Protein AF-A0A284S821-F1 (afdb_monomer_lite)

Radius of gyration: 16.82 Å; chains: 1; bounding box: 39×30×46 Å

Structure (mmCIF, N/CA/C/O backbone):
data_AF-A0A284S821-F1
#
_entry.id   AF-A0A284S821-F1
#
loop_
_atom_site.group_PDB
_atom_site.id
_atom_site.type_symbol
_atom_site.label_atom_id
_atom_site.label_alt_id
_atom_site.label_comp_id
_atom_site.label_asym_id
_atom_site.label_entity_id
_atom_site.label_seq_id
_atom_site.pdbx_PDB_ins_code
_atom_site.Cartn_x
_atom_site.Cartn_y
_atom_site.Cartn_z
_atom_site.occupancy
_atom_site.B_iso_or_equiv
_atom_site.auth_seq_id
_atom_site.auth_comp_id
_atom_site.auth_asym_id
_atom_site.auth_atom_id
_atom_site.pdbx_PDB_model_num
ATOM 1 N N . MET A 1 1 ? 8.168 -12.025 5.154 1.00 77.31 1 MET A N 1
ATOM 2 C CA . MET A 1 1 ? 7.729 -11.940 3.739 1.00 77.31 1 MET A CA 1
ATOM 3 C C . MET A 1 1 ? 8.082 -10.612 3.071 1.00 77.31 1 MET A C 1
ATOM 5 O O . MET A 1 1 ? 8.629 -10.646 1.981 1.00 77.31 1 MET A O 1
ATOM 9 N N . LYS A 1 2 ? 7.874 -9.456 3.718 1.00 86.19 2 LYS A N 1
ATOM 10 C CA . LYS A 1 2 ? 8.134 -8.117 3.143 1.00 86.19 2 LYS A CA 1
ATOM 11 C C . LYS A 1 2 ? 9.523 -7.898 2.517 1.00 86.19 2 LYS A C 1
ATOM 13 O O . LYS A 1 2 ? 9.607 -7.314 1.443 1.00 86.19 2 LYS A O 1
ATOM 18 N N . ASN A 1 3 ? 10.592 -8.435 3.112 1.00 91.81 3 ASN A N 1
ATOM 19 C CA . ASN A 1 3 ? 11.948 -8.340 2.540 1.00 91.81 3 ASN A CA 1
ATOM 20 C C . ASN A 1 3 ? 12.062 -9.010 1.159 1.00 91.81 3 ASN A C 1
ATOM 22 O O . ASN A 1 3 ? 12.811 -8.542 0.307 1.00 91.81 3 ASN A O 1
ATOM 26 N N . ILE A 1 4 ? 11.290 -10.077 0.916 1.00 93.88 4 ILE A N 1
ATOM 27 C CA . ILE A 1 4 ? 11.237 -10.741 -0.391 1.00 93.88 4 ILE A CA 1
ATOM 28 C C . ILE A 1 4 ? 10.569 -9.817 -1.410 1.00 93.88 4 ILE A C 1
ATOM 30 O O . ILE A 1 4 ? 11.046 -9.730 -2.533 1.00 93.88 4 ILE A O 1
ATOM 34 N N . TYR A 1 5 ? 9.518 -9.082 -1.026 1.00 92.69 5 TYR A N 1
ATOM 35 C CA . TYR A 1 5 ? 8.848 -8.144 -1.938 1.00 92.69 5 TYR A CA 1
ATOM 36 C C . TYR A 1 5 ? 9.798 -7.031 -2.360 1.00 92.69 5 TYR A C 1
ATOM 38 O O . TYR A 1 5 ? 9.878 -6.729 -3.544 1.00 92.69 5 TYR A O 1
ATOM 46 N N . SER A 1 6 ? 10.554 -6.483 -1.401 1.00 91.12 6 SER A N 1
ATOM 47 C CA . SER A 1 6 ? 11.593 -5.487 -1.677 1.00 91.12 6 SER A CA 1
ATOM 48 C C . SER A 1 6 ? 12.591 -6.014 -2.711 1.00 91.12 6 SER A C 1
ATOM 50 O O . SER A 1 6 ? 12.748 -5.420 -3.770 1.00 91.12 6 SER A O 1
ATOM 52 N N . LYS A 1 7 ? 13.153 -7.211 -2.486 1.00 93.50 7 LYS A N 1
ATOM 53 C CA . LYS A 1 7 ? 14.101 -7.831 -3.421 1.00 93.50 7 LYS A CA 1
ATOM 54 C C . LYS A 1 7 ? 13.502 -8.096 -4.807 1.00 93.50 7 LYS A C 1
ATOM 56 O O . LYS A 1 7 ? 14.174 -7.883 -5.811 1.00 93.50 7 LYS A O 1
ATOM 61 N N . VAL A 1 8 ? 12.252 -8.556 -4.869 1.00 94.69 8 VAL A N 1
ATOM 62 C CA . VAL A 1 8 ? 11.545 -8.792 -6.136 1.00 94.69 8 VAL A CA 1
ATOM 63 C C . VAL A 1 8 ? 11.357 -7.482 -6.901 1.00 94.69 8 VAL A C 1
ATOM 65 O O . VAL A 1 8 ? 11.640 -7.448 -8.095 1.00 94.69 8 VAL A O 1
ATOM 68 N N . TYR A 1 9 ? 10.925 -6.403 -6.242 1.00 91.88 9 TYR A N 1
ATOM 69 C CA . TYR A 1 9 ? 10.757 -5.109 -6.906 1.00 91.88 9 TYR A CA 1
ATOM 70 C C . TYR A 1 9 ? 12.087 -4.479 -7.316 1.00 91.88 9 TYR A C 1
ATOM 72 O O . TYR A 1 9 ? 12.170 -4.002 -8.442 1.00 91.88 9 TYR A O 1
ATOM 80 N N . SER A 1 10 ? 13.129 -4.534 -6.481 1.00 91.81 10 SER A N 1
ATOM 81 C CA . SER A 1 10 ? 14.470 -4.065 -6.861 1.00 91.81 10 SER A CA 1
ATOM 82 C C . SER A 1 10 ? 14.980 -4.796 -8.102 1.00 91.81 10 SER A C 1
ATOM 84 O O . SER A 1 10 ? 15.340 -4.154 -9.078 1.00 91.81 10 SER A O 1
ATOM 86 N N 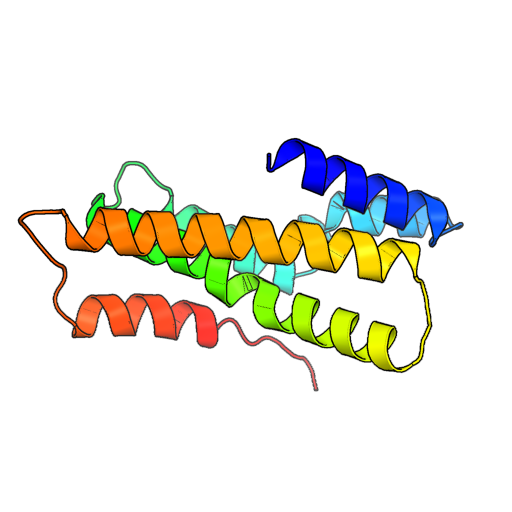. SER A 1 11 ? 14.886 -6.130 -8.128 1.00 92.94 11 SER A N 1
ATOM 87 C CA . SER A 1 11 ? 15.309 -6.923 -9.289 1.00 92.94 11 SER A CA 1
ATOM 88 C C . SER A 1 11 ? 14.487 -6.618 -10.551 1.00 92.94 11 SER A C 1
ATOM 90 O O . SER A 1 11 ? 15.030 -6.595 -11.655 1.00 92.94 11 SER A O 1
ATOM 92 N N . LEU A 1 12 ? 13.183 -6.348 -10.417 1.00 92.88 12 LEU A N 1
ATOM 93 C CA . LEU A 1 12 ? 12.346 -5.921 -11.543 1.00 92.88 12 LEU A CA 1
ATOM 94 C C . LEU A 1 12 ? 12.760 -4.544 -12.075 1.00 92.88 12 LEU A C 1
ATOM 96 O O . LEU A 1 12 ? 12.787 -4.365 -13.289 1.00 92.88 12 LEU A O 1
ATOM 100 N N . ILE A 1 13 ? 13.087 -3.594 -11.193 1.00 92.38 13 ILE A N 1
ATOM 101 C CA . ILE A 1 13 ? 13.576 -2.266 -11.584 1.00 92.38 13 ILE A CA 1
ATOM 102 C C . ILE A 1 13 ? 14.912 -2.406 -12.321 1.00 92.38 13 ILE A C 1
ATOM 104 O O . ILE A 1 13 ? 15.014 -1.914 -13.438 1.00 92.38 13 ILE A O 1
ATOM 108 N N . GLU A 1 14 ? 15.872 -3.153 -11.768 1.00 91.19 14 GLU A N 1
ATOM 109 C CA . GLU A 1 14 ? 17.169 -3.449 -12.405 1.00 91.19 14 GLU A CA 1
ATOM 110 C C . GLU A 1 14 ? 17.016 -4.088 -13.795 1.00 91.19 14 GLU A C 1
ATOM 112 O O . GLU A 1 14 ? 17.797 -3.824 -14.704 1.00 91.19 14 GLU A O 1
ATOM 117 N N . THR A 1 15 ? 16.000 -4.937 -13.977 1.00 91.75 15 THR A N 1
ATOM 118 C CA . THR A 1 15 ? 15.767 -5.636 -15.251 1.00 91.75 15 THR A CA 1
ATOM 119 C C . THR A 1 15 ? 15.116 -4.735 -16.303 1.00 91.75 15 THR A C 1
ATOM 121 O O . THR A 1 15 ? 15.377 -4.887 -17.495 1.00 91.75 15 THR A O 1
ATOM 124 N N . VAL A 1 16 ? 14.215 -3.840 -15.890 1.00 90.44 16 VAL A N 1
ATOM 125 C CA . VAL A 1 16 ? 13.400 -3.025 -16.808 1.00 90.44 16 VAL A CA 1
ATOM 126 C C . VAL A 1 16 ? 14.053 -1.675 -17.113 1.00 90.44 16 VAL A C 1
ATOM 128 O O . VAL A 1 16 ? 13.852 -1.138 -18.201 1.00 90.44 16 VAL A O 1
ATOM 131 N N . ILE A 1 17 ? 14.824 -1.122 -16.176 1.00 92.56 17 ILE A N 1
ATOM 132 C CA . ILE A 1 17 ? 15.442 0.201 -16.281 1.00 92.56 17 ILE A CA 1
ATOM 133 C C . ILE A 1 17 ? 16.945 0.038 -16.490 1.00 92.56 17 ILE A C 1
ATOM 135 O O . ILE A 1 17 ? 17.663 -0.393 -15.596 1.00 92.56 17 ILE A O 1
ATOM 139 N N . SER A 1 18 ? 17.423 0.402 -17.680 1.00 92.25 18 SER A N 1
ATOM 140 C CA . SER A 1 18 ? 18.842 0.270 -18.035 1.00 92.25 18 SER A CA 1
ATOM 141 C C . SER A 1 18 ? 19.702 1.468 -17.626 1.00 92.25 18 SER A C 1
ATOM 143 O O . SER A 1 18 ? 20.917 1.324 -17.545 1.00 92.25 18 SER A O 1
ATOM 145 N N . ASP A 1 19 ? 19.101 2.643 -17.407 1.00 94.75 19 ASP A N 1
ATOM 146 C CA . ASP A 1 19 ? 19.829 3.854 -17.016 1.00 94.75 19 ASP A CA 1
ATOM 147 C C . ASP A 1 19 ? 20.172 3.823 -15.513 1.00 94.75 19 ASP A C 1
ATOM 149 O O . ASP A 1 19 ? 19.254 3.827 -14.684 1.00 94.75 19 ASP A O 1
ATOM 153 N N . PRO A 1 20 ? 21.466 3.824 -15.136 1.00 90.56 20 PRO A N 1
ATOM 154 C CA . PRO A 1 20 ? 21.886 3.815 -13.738 1.00 90.56 20 PRO A CA 1
ATOM 155 C C . PRO A 1 20 ? 21.421 5.039 -12.940 1.00 90.56 20 PRO A C 1
ATOM 157 O O . PRO A 1 20 ? 21.193 4.920 -11.737 1.00 90.56 20 PRO A O 1
ATOM 160 N N . LEU A 1 21 ? 21.273 6.205 -13.584 1.00 92.56 21 LEU A N 1
ATOM 161 C CA . LEU A 1 21 ? 20.815 7.422 -12.906 1.00 92.56 21 LEU A CA 1
ATOM 162 C C . LEU A 1 21 ? 19.327 7.330 -12.569 1.00 92.56 21 LEU A C 1
ATOM 164 O O . LEU A 1 21 ? 18.926 7.600 -11.438 1.00 92.56 21 LEU A O 1
ATOM 168 N N . GLU A 1 22 ? 18.510 6.888 -13.526 1.00 92.56 22 GLU A N 1
ATOM 169 C CA . GLU A 1 22 ? 17.085 6.648 -13.290 1.00 92.56 22 GLU A CA 1
ATOM 170 C C . GLU A 1 22 ? 16.862 5.537 -12.258 1.00 92.56 22 GLU A C 1
ATOM 172 O O . GLU A 1 22 ? 15.971 5.633 -11.414 1.00 92.56 22 GLU A O 1
ATOM 177 N N . HIS A 1 23 ? 17.699 4.501 -12.280 1.00 89.94 23 HIS A N 1
ATOM 178 C CA . HIS A 1 23 ? 17.674 3.437 -11.287 1.00 89.94 23 HIS A CA 1
ATOM 179 C C . HIS A 1 23 ? 17.899 3.971 -9.863 1.00 89.94 23 HIS A C 1
ATOM 181 O O . HIS A 1 23 ? 17.101 3.689 -8.965 1.00 89.94 23 HIS A O 1
ATOM 187 N N . ASP A 1 24 ? 18.949 4.772 -9.657 1.00 89.75 24 ASP A N 1
ATOM 188 C CA . ASP A 1 24 ? 19.243 5.375 -8.354 1.00 89.75 24 ASP A CA 1
ATOM 189 C C . ASP A 1 24 ? 18.103 6.290 -7.884 1.00 89.75 24 ASP A C 1
ATOM 191 O O . ASP A 1 24 ? 17.654 6.200 -6.738 1.00 89.75 24 ASP A O 1
ATOM 195 N N . ARG A 1 25 ? 17.540 7.081 -8.806 1.00 92.19 25 ARG A N 1
ATOM 196 C CA . ARG A 1 25 ? 16.380 7.940 -8.548 1.00 92.19 25 ARG A CA 1
ATOM 197 C C . ARG A 1 25 ? 15.159 7.147 -8.066 1.00 92.19 25 ARG A C 1
ATOM 199 O O . ARG A 1 25 ? 14.494 7.527 -7.102 1.00 92.19 25 ARG A O 1
ATOM 206 N N . LEU A 1 26 ? 14.862 6.014 -8.706 1.00 90.69 26 LEU A N 1
ATOM 207 C CA . LEU A 1 26 ? 13.740 5.146 -8.330 1.00 90.69 26 LEU A CA 1
ATOM 208 C C . LEU A 1 26 ? 13.957 4.457 -6.974 1.00 90.69 26 LEU A C 1
ATOM 210 O O . LEU A 1 26 ? 12.994 4.271 -6.224 1.00 90.69 26 LEU A O 1
ATOM 214 N N . LEU A 1 27 ? 15.198 4.112 -6.617 1.00 86.50 27 LEU A N 1
ATOM 215 C CA . LEU A 1 27 ? 15.518 3.552 -5.300 1.00 86.50 27 LEU A CA 1
ATOM 216 C C . LEU A 1 27 ? 15.460 4.608 -4.185 1.00 86.50 27 LEU A C 1
ATOM 218 O O . LEU A 1 27 ? 14.961 4.314 -3.097 1.00 86.50 27 LEU A O 1
ATOM 222 N N . HIS A 1 28 ? 15.831 5.857 -4.473 1.00 89.75 28 HIS A N 1
ATOM 223 C CA . HIS A 1 28 ? 15.689 7.005 -3.568 1.00 89.75 28 HIS A CA 1
ATOM 224 C C . HIS A 1 28 ? 14.288 7.647 -3.602 1.00 89.75 28 HIS A C 1
ATOM 226 O O . HIS A 1 28 ? 14.102 8.824 -3.288 1.00 89.75 28 HIS A O 1
ATOM 232 N N . SER A 1 29 ? 13.260 6.849 -3.906 1.00 88.06 29 SER A N 1
ATOM 233 C CA . SER A 1 29 ? 11.898 7.322 -4.185 1.00 88.06 29 SER A CA 1
ATOM 234 C C . SER A 1 29 ? 11.248 8.211 -3.118 1.00 88.06 29 SER A C 1
ATOM 236 O O . SER A 1 29 ? 10.418 9.050 -3.459 1.00 88.06 29 SER A O 1
ATOM 238 N N . ILE A 1 30 ? 11.590 8.059 -1.833 1.00 89.38 30 ILE A N 1
ATOM 239 C CA . ILE A 1 30 ? 11.053 8.919 -0.762 1.00 89.38 30 ILE A CA 1
ATOM 240 C C . ILE A 1 30 ? 11.540 10.367 -0.915 1.00 89.38 30 ILE A C 1
ATOM 242 O O . ILE A 1 30 ? 10.774 11.283 -0.630 1.00 89.38 30 ILE A O 1
ATOM 246 N N . ALA A 1 31 ? 12.788 10.579 -1.339 1.00 91.56 31 ALA A N 1
ATOM 247 C CA . ALA A 1 31 ? 13.339 11.915 -1.563 1.00 91.56 31 ALA A CA 1
ATOM 248 C C . ALA A 1 31 ? 12.881 12.494 -2.912 1.00 91.56 31 ALA A C 1
ATOM 250 O O . ALA A 1 31 ? 12.594 13.684 -3.006 1.00 91.56 31 ALA A O 1
ATOM 251 N N . GLU A 1 32 ? 12.752 11.633 -3.921 1.00 92.25 32 GLU A N 1
ATOM 252 C CA . GLU A 1 32 ? 12.491 12.025 -5.310 1.00 92.25 32 GLU A CA 1
ATOM 253 C C . GLU A 1 32 ? 11.004 12.249 -5.624 1.00 92.25 32 GLU A C 1
ATOM 255 O O . GLU A 1 32 ? 10.653 13.112 -6.429 1.00 92.25 32 GLU A O 1
ATOM 260 N N . PHE A 1 33 ? 10.097 11.501 -4.983 1.00 90.00 33 PHE A N 1
ATOM 261 C CA . PHE A 1 33 ? 8.665 11.552 -5.286 1.00 90.00 33 PHE A CA 1
ATOM 262 C C . PHE A 1 33 ? 7.847 12.038 -4.077 1.00 90.00 33 PHE A C 1
ATOM 264 O O . PHE A 1 33 ? 7.630 11.281 -3.121 1.00 90.00 33 PHE A O 1
ATOM 271 N N . PRO A 1 34 ? 7.272 13.259 -4.126 1.00 91.31 34 PRO A N 1
ATOM 272 C CA . PRO A 1 34 ? 6.482 13.824 -3.025 1.00 91.31 34 PRO A CA 1
ATOM 273 C C . PRO A 1 34 ? 5.298 12.951 -2.586 1.00 91.31 34 PRO A C 1
ATOM 275 O O . PRO A 1 34 ? 4.928 12.925 -1.409 1.00 91.31 34 PRO A O 1
ATOM 278 N N . SER A 1 35 ? 4.711 12.192 -3.515 1.00 88.19 35 SER A N 1
ATOM 279 C CA . SER A 1 35 ? 3.620 11.260 -3.222 1.00 88.19 35 SER A CA 1
ATOM 280 C C . SER A 1 35 ? 4.077 10.090 -2.341 1.00 88.19 35 SER A C 1
ATOM 282 O O . SER A 1 35 ? 3.333 9.657 -1.458 1.00 88.19 35 SER A O 1
ATOM 284 N N . VAL A 1 36 ? 5.313 9.612 -2.522 1.00 89.62 36 VAL A N 1
ATOM 285 C CA . VAL A 1 36 ? 5.932 8.571 -1.690 1.00 89.62 36 VAL A CA 1
ATOM 286 C C . VAL A 1 36 ? 6.293 9.144 -0.321 1.00 89.62 36 VAL A C 1
ATOM 288 O O . VAL A 1 36 ? 5.954 8.535 0.695 1.00 89.62 36 VAL A O 1
ATOM 291 N N . ALA A 1 37 ? 6.869 10.350 -0.272 1.00 91.25 37 ALA A N 1
ATOM 292 C CA . ALA A 1 37 ? 7.159 11.054 0.979 1.00 91.25 37 ALA A CA 1
ATOM 293 C C . ALA A 1 37 ? 5.897 11.268 1.833 1.00 91.25 37 ALA A C 1
ATOM 295 O O . ALA A 1 37 ? 5.890 11.010 3.039 1.00 91.25 37 ALA A O 1
ATOM 296 N N . THR A 1 38 ? 4.800 11.692 1.202 1.00 91.00 38 THR A N 1
ATOM 297 C CA . THR A 1 38 ? 3.508 11.941 1.861 1.00 91.00 38 THR A CA 1
ATOM 298 C C . THR A 1 38 ? 2.928 10.660 2.462 1.00 91.00 38 THR A C 1
ATOM 300 O O . THR A 1 38 ? 2.521 10.654 3.630 1.00 91.00 38 THR A O 1
ATOM 303 N N . LYS A 1 39 ? 2.982 9.554 1.709 1.00 90.44 39 LYS A N 1
ATOM 304 C CA . LYS A 1 39 ? 2.589 8.222 2.188 1.00 90.44 39 LYS A CA 1
ATOM 305 C C . LYS A 1 39 ? 3.455 7.746 3.351 1.00 90.44 39 LYS A C 1
ATOM 307 O O . LYS A 1 39 ? 2.919 7.266 4.349 1.00 90.44 39 LYS A O 1
ATOM 312 N N . ALA A 1 40 ? 4.774 7.912 3.255 1.00 91.06 40 ALA A N 1
ATOM 313 C CA . ALA A 1 40 ? 5.704 7.539 4.317 1.00 91.06 40 ALA A CA 1
ATOM 314 C C . ALA A 1 40 ? 5.439 8.342 5.599 1.00 91.06 40 ALA A C 1
ATOM 316 O O . ALA A 1 40 ? 5.337 7.770 6.684 1.00 91.06 40 ALA A O 1
ATOM 317 N N . LYS A 1 41 ? 5.231 9.659 5.478 1.00 92.25 41 LYS A N 1
ATOM 318 C CA . LYS A 1 41 ? 4.884 10.538 6.603 1.00 92.25 41 LYS A CA 1
ATOM 319 C C . LYS A 1 41 ? 3.583 10.110 7.281 1.00 92.25 41 LYS A C 1
ATOM 321 O O . LYS A 1 41 ? 3.509 10.116 8.509 1.00 92.25 41 LYS A O 1
ATOM 326 N N . TRP A 1 42 ? 2.572 9.724 6.502 1.00 92.88 42 TRP A N 1
ATOM 327 C CA . TRP A 1 42 ? 1.318 9.212 7.050 1.00 92.88 42 TRP A CA 1
ATOM 328 C C . TRP A 1 42 ? 1.517 7.881 7.771 1.00 92.88 42 TRP A C 1
ATOM 330 O O . TRP A 1 42 ? 1.085 7.748 8.910 1.00 92.88 42 TRP A O 1
ATOM 340 N N . ALA A 1 43 ? 2.238 6.926 7.182 1.00 92.69 43 ALA A N 1
ATOM 341 C CA . ALA A 1 43 ? 2.510 5.647 7.839 1.00 92.69 43 ALA A CA 1
ATOM 342 C C . ALA A 1 43 ? 3.258 5.849 9.172 1.00 92.69 43 ALA A C 1
ATOM 344 O O . ALA A 1 43 ? 2.866 5.307 10.205 1.00 92.69 43 ALA A O 1
ATOM 345 N N . LEU A 1 44 ? 4.270 6.721 9.184 1.00 92.50 44 LEU A N 1
ATOM 346 C CA . LEU A 1 44 ? 5.023 7.075 10.389 1.00 92.50 44 LEU A CA 1
ATOM 347 C C . LEU A 1 44 ? 4.177 7.782 11.455 1.00 92.50 44 LEU A C 1
ATOM 349 O O . LEU A 1 44 ? 4.522 7.706 12.630 1.00 92.50 44 LEU A O 1
ATOM 353 N N . LYS A 1 45 ? 3.086 8.473 11.099 1.00 93.12 45 LYS A N 1
ATOM 354 C CA . LYS A 1 45 ? 2.148 9.040 12.086 1.00 93.12 45 LYS A CA 1
ATOM 355 C C . LYS A 1 45 ? 1.494 7.928 12.910 1.00 93.12 45 LYS A C 1
ATOM 357 O O . LYS A 1 45 ? 1.387 8.084 14.121 1.00 93.12 45 LYS A O 1
ATOM 362 N N . TRP A 1 46 ? 1.101 6.826 12.271 1.00 93.38 46 TRP A N 1
ATOM 363 C CA . TRP A 1 46 ? 0.282 5.775 12.886 1.00 93.38 46 TRP A CA 1
ATOM 364 C C . TRP A 1 46 ? 1.071 4.622 13.514 1.00 93.38 46 TRP A C 1
ATOM 366 O O . TRP A 1 46 ? 0.549 3.953 14.399 1.00 93.38 46 TRP A O 1
ATOM 376 N N . ILE A 1 47 ? 2.325 4.408 13.104 1.00 89.00 47 ILE A N 1
ATOM 377 C CA . ILE A 1 47 ? 3.174 3.300 13.594 1.00 89.00 47 ILE A CA 1
ATOM 378 C C . ILE A 1 47 ? 3.961 3.683 14.873 1.00 89.00 47 ILE A C 1
ATOM 380 O O . ILE A 1 47 ? 4.670 2.868 15.460 1.00 89.00 47 ILE A O 1
ATOM 384 N N . LYS A 1 48 ? 3.840 4.925 15.354 1.00 90.00 48 LYS A N 1
ATOM 385 C CA . LYS A 1 48 ? 4.526 5.389 16.574 1.00 90.00 48 LYS A CA 1
ATOM 386 C C . LYS A 1 48 ? 3.988 4.714 17.837 1.00 90.00 48 LYS A C 1
ATOM 388 O O . LYS A 1 48 ? 2.790 4.492 17.967 1.00 90.00 48 LYS A O 1
ATOM 393 N N . SER A 1 49 ? 4.868 4.512 18.820 1.00 79.06 49 SER A N 1
ATOM 394 C CA . SER A 1 49 ? 4.533 3.919 20.128 1.00 79.06 49 SER A CA 1
ATOM 395 C C . SER A 1 49 ? 3.487 4.703 20.927 1.00 79.06 49 SER A C 1
ATOM 397 O O . SER A 1 49 ? 2.828 4.137 21.791 1.00 79.06 49 SER A O 1
ATOM 399 N N . SER A 1 50 ? 3.318 5.996 20.640 1.00 91.75 50 SER A N 1
ATOM 400 C CA . SER A 1 50 ? 2.306 6.850 21.266 1.00 91.75 50 SER A CA 1
ATOM 401 C C . SER A 1 50 ? 0.881 6.596 20.759 1.00 91.75 50 SER A C 1
ATOM 403 O O . SER A 1 50 ? -0.068 7.100 21.353 1.00 91.75 50 SER A O 1
ATOM 405 N N . VAL A 1 51 ? 0.712 5.881 19.641 1.00 93.88 51 VAL A N 1
ATOM 406 C CA . VAL A 1 51 ? -0.599 5.619 19.036 1.00 93.88 51 VAL A CA 1
ATOM 407 C C . VAL A 1 51 ? -1.237 4.397 19.703 1.00 93.88 51 VAL A C 1
ATOM 409 O O . VAL A 1 51 ? -0.589 3.352 19.800 1.00 93.88 51 VAL A O 1
ATOM 412 N N . PRO A 1 52 ? -2.511 4.472 20.132 1.00 95.12 52 PRO A N 1
ATOM 413 C CA . PRO A 1 52 ? -3.219 3.324 20.684 1.00 95.12 52 PRO A CA 1
ATOM 414 C C . PRO A 1 52 ? -3.211 2.127 19.730 1.00 95.12 52 PRO A C 1
ATOM 416 O O . PRO A 1 52 ? -3.441 2.273 18.529 1.00 95.12 52 PRO A O 1
ATOM 419 N N . PHE A 1 53 ? -3.031 0.924 20.280 1.00 94.81 53 PHE A N 1
ATOM 420 C CA . PHE A 1 53 ? -2.909 -0.308 19.495 1.00 94.81 53 PHE A CA 1
ATOM 421 C C . PHE A 1 53 ? -4.053 -0.508 18.490 1.00 94.81 53 PHE A C 1
ATOM 423 O O . PHE A 1 53 ? -3.793 -0.850 17.344 1.00 94.81 53 PHE A O 1
ATOM 430 N N . LEU A 1 54 ? -5.305 -0.242 18.883 1.00 95.75 54 LEU A N 1
ATOM 431 C CA . LEU A 1 54 ? -6.460 -0.378 17.989 1.00 95.75 54 LEU A CA 1
ATOM 432 C C . LEU A 1 54 ? -6.380 0.556 16.772 1.00 95.75 54 LEU A C 1
ATOM 434 O O . LEU A 1 54 ? -6.679 0.133 15.658 1.00 95.75 54 LEU A O 1
ATOM 438 N N . GLN A 1 55 ? -5.958 1.808 16.971 1.00 96.00 55 GLN A N 1
ATOM 439 C CA . GLN A 1 55 ? -5.796 2.776 15.881 1.00 96.00 55 GLN A CA 1
ATOM 440 C C . GLN A 1 55 ? -4.633 2.380 14.973 1.00 96.00 55 GLN A C 1
ATOM 442 O O . GLN A 1 55 ? -4.775 2.394 13.752 1.00 96.00 55 GLN A O 1
ATOM 447 N N . CYS A 1 56 ? -3.514 1.959 15.568 1.00 96.00 56 CYS A N 1
ATOM 448 C CA . CYS A 1 56 ? -2.369 1.432 14.833 1.00 96.00 56 CYS A CA 1
ATOM 449 C C . CYS A 1 56 ? -2.763 0.204 13.996 1.00 96.00 56 CYS A C 1
ATOM 451 O O . CYS A 1 56 ? -2.438 0.140 12.815 1.00 96.00 56 CYS A O 1
ATOM 453 N N . LEU A 1 57 ? -3.541 -0.727 14.554 1.00 96.25 57 LEU A N 1
ATOM 454 C CA . LEU A 1 57 ? -3.992 -1.934 13.861 1.00 96.25 57 LEU A CA 1
ATOM 455 C C . LEU A 1 57 ? -4.888 -1.614 12.655 1.00 96.25 57 LEU A C 1
ATOM 457 O O . LEU A 1 57 ? -4.683 -2.173 11.579 1.00 96.25 57 LEU A O 1
ATOM 461 N N . VAL A 1 58 ? -5.840 -0.685 12.802 1.00 96.19 58 VAL A N 1
ATOM 462 C CA . VAL A 1 58 ? -6.685 -0.221 11.686 1.00 96.19 58 VAL A CA 1
ATOM 463 C C . VAL A 1 58 ? -5.850 0.493 10.620 1.00 96.19 58 VAL A C 1
ATOM 465 O O . VAL A 1 58 ? -6.023 0.240 9.427 1.00 96.19 58 VAL A O 1
ATOM 468 N N . ALA A 1 59 ? -4.907 1.345 11.028 1.00 95.75 59 ALA A N 1
ATOM 469 C CA . ALA A 1 59 ? -4.015 2.031 10.101 1.00 95.75 59 ALA A CA 1
ATOM 470 C C . ALA A 1 59 ? -3.112 1.050 9.333 1.00 95.75 59 ALA A C 1
ATOM 472 O O . ALA A 1 59 ? -2.973 1.175 8.117 1.00 95.75 59 ALA A O 1
ATOM 473 N N . LEU A 1 60 ? -2.552 0.040 10.004 1.00 95.00 60 LEU A N 1
ATOM 474 C CA . LEU A 1 60 ? -1.760 -1.020 9.376 1.00 95.00 60 LEU A CA 1
ATOM 475 C C . LEU A 1 60 ? -2.602 -1.844 8.393 1.00 95.00 60 LEU A C 1
ATOM 477 O O . LEU A 1 60 ? -2.156 -2.086 7.272 1.00 95.00 60 LEU A O 1
ATOM 481 N N . ALA A 1 61 ? -3.840 -2.201 8.754 1.00 96.00 61 ALA A N 1
ATOM 482 C CA . ALA A 1 61 ? -4.762 -2.890 7.849 1.00 96.00 61 ALA A CA 1
ATOM 483 C C . ALA A 1 61 ? -4.995 -2.091 6.562 1.00 96.00 61 ALA A C 1
ATOM 485 O O . ALA A 1 61 ? -5.011 -2.652 5.464 1.00 96.00 61 ALA A O 1
ATOM 486 N N . ALA A 1 62 ? -5.106 -0.772 6.685 1.00 94.69 62 ALA A N 1
ATOM 487 C CA . ALA A 1 62 ? -5.281 0.110 5.549 1.00 94.69 62 ALA A CA 1
ATOM 488 C C . ALA A 1 62 ? -3.989 0.335 4.731 1.00 94.69 62 ALA A C 1
ATOM 490 O O . ALA A 1 62 ? -4.068 0.512 3.512 1.00 94.69 62 ALA A O 1
ATOM 491 N N . ILE A 1 63 ? -2.802 0.260 5.342 1.00 93.12 63 ILE A N 1
ATOM 492 C CA . ILE A 1 63 ? -1.523 0.225 4.608 1.00 93.12 63 ILE A CA 1
ATOM 493 C C . ILE A 1 63 ? -1.445 -1.036 3.740 1.00 93.12 63 ILE A C 1
ATOM 495 O O . ILE A 1 63 ? -1.139 -0.942 2.555 1.00 93.12 63 ILE A O 1
ATOM 499 N N . GLU A 1 64 ? -1.784 -2.204 4.280 1.00 93.44 64 GLU A N 1
ATOM 500 C CA . GLU A 1 64 ? -1.710 -3.447 3.499 1.00 93.44 64 GLU A CA 1
ATOM 501 C C . GLU A 1 64 ? -2.825 -3.544 2.447 1.00 93.44 64 GLU A C 1
ATOM 503 O O . GLU A 1 64 ? -2.598 -4.008 1.330 1.00 93.44 64 GLU A O 1
ATOM 508 N N . GLY A 1 65 ? -4.029 -3.061 2.773 1.00 91.62 65 GLY A N 1
ATOM 509 C CA . GLY A 1 65 ? -5.211 -3.246 1.929 1.00 91.62 65 GLY A CA 1
ATOM 510 C C . GLY A 1 65 ? -5.494 -2.119 0.931 1.00 91.62 65 GLY A C 1
ATOM 511 O O . GLY A 1 65 ? -6.060 -2.371 -0.132 1.00 91.62 65 GLY A O 1
ATOM 512 N N . ILE A 1 66 ? -5.132 -0.869 1.247 1.00 92.38 66 ILE A N 1
ATOM 513 C CA . ILE A 1 66 ? -5.599 0.316 0.501 1.00 92.38 66 ILE A CA 1
ATOM 514 C C . ILE A 1 66 ? -4.446 1.063 -0.176 1.00 92.38 66 ILE A C 1
ATOM 516 O O . ILE A 1 66 ? -4.574 1.405 -1.356 1.00 92.38 66 ILE A O 1
ATOM 520 N N . PHE A 1 67 ? -3.316 1.290 0.507 1.00 89.06 67 PHE A N 1
ATOM 521 C CA . PHE A 1 67 ? -2.223 2.171 0.041 1.00 89.06 67 PHE A CA 1
ATOM 522 C C . PHE A 1 67 ? -1.720 1.884 -1.381 1.00 89.06 67 PHE A C 1
ATOM 524 O O . PHE A 1 67 ? -1.407 2.821 -2.131 1.00 89.06 67 PHE A O 1
ATOM 531 N N . PHE A 1 68 ? -1.626 0.602 -1.739 1.00 87.56 68 PHE A N 1
ATOM 532 C CA . PHE A 1 68 ? -1.075 0.132 -3.014 1.00 87.56 68 PHE A CA 1
ATOM 533 C C . PHE A 1 68 ? -2.120 -0.480 -3.957 1.00 87.56 68 PHE A C 1
ATOM 535 O O . PHE A 1 68 ? -1.782 -0.894 -5.064 1.00 87.56 68 PHE A O 1
ATOM 542 N N . SER A 1 69 ? -3.404 -0.454 -3.584 1.00 90.94 69 SER A N 1
ATOM 543 C CA . SER A 1 69 ? -4.509 -1.019 -4.381 1.00 90.94 69 SER A CA 1
ATOM 544 C C . SER A 1 69 ? -4.570 -0.472 -5.818 1.00 90.94 69 SER A C 1
ATOM 546 O O . SER A 1 69 ? -4.821 -1.217 -6.770 1.00 90.94 69 SER A O 1
ATOM 548 N N . ARG A 1 70 ? -4.263 0.819 -6.007 1.00 90.25 70 ARG A N 1
ATOM 549 C CA . ARG A 1 70 ? -4.202 1.460 -7.334 1.00 90.25 70 ARG A CA 1
ATOM 550 C C . ARG A 1 70 ? -3.036 0.942 -8.173 1.00 90.25 70 ARG A C 1
ATOM 552 O O . ARG A 1 70 ? -3.232 0.664 -9.351 1.00 90.25 70 ARG A O 1
ATOM 559 N N . SER A 1 71 ? -1.858 0.770 -7.574 1.00 91.75 71 SER A N 1
ATOM 560 C CA . SER A 1 71 ? -0.690 0.204 -8.259 1.00 91.75 71 SER A CA 1
ATOM 561 C C . SER A 1 71 ? -0.950 -1.245 -8.669 1.00 91.75 71 SER A C 1
ATOM 563 O O . SER A 1 71 ? -0.691 -1.617 -9.811 1.00 91.75 71 SER A O 1
ATOM 565 N N . PHE A 1 72 ? -1.566 -2.042 -7.789 1.00 92.75 72 PHE A N 1
ATOM 566 C CA . PHE A 1 72 ? -1.974 -3.410 -8.116 1.00 92.75 72 PHE A CA 1
ATOM 567 C C . PHE A 1 72 ? -2.989 -3.457 -9.259 1.00 92.75 72 PHE A C 1
ATOM 569 O O . PHE A 1 72 ? -2.858 -4.289 -10.157 1.00 92.75 72 PHE A O 1
ATOM 576 N N . THR A 1 73 ? -3.954 -2.534 -9.272 1.00 93.19 73 THR A N 1
ATOM 577 C CA . THR A 1 73 ? -4.922 -2.399 -10.370 1.00 93.19 73 THR A CA 1
ATOM 578 C C . THR A 1 73 ? -4.239 -2.020 -11.687 1.00 93.19 73 THR A C 1
ATOM 580 O O . THR A 1 73 ? -4.526 -2.625 -12.718 1.00 93.19 73 THR A O 1
ATOM 583 N N . ALA A 1 74 ? -3.298 -1.072 -11.665 1.00 94.94 74 ALA A N 1
ATOM 584 C CA . ALA A 1 74 ? -2.552 -0.660 -12.853 1.00 94.94 74 ALA A CA 1
ATOM 585 C C . ALA A 1 74 ? -1.710 -1.810 -13.437 1.00 94.94 74 ALA A C 1
ATOM 587 O O . ALA A 1 74 ? -1.735 -2.050 -14.641 1.00 94.94 74 ALA A O 1
ATOM 588 N N . ILE A 1 75 ? -1.032 -2.597 -12.596 1.00 94.62 75 ILE A N 1
ATOM 589 C CA . ILE A 1 75 ? -0.277 -3.775 -13.058 1.00 94.62 75 ILE A CA 1
ATOM 590 C C . ILE A 1 75 ? -1.222 -4.867 -13.579 1.00 94.62 75 ILE A C 1
ATOM 592 O O . ILE A 1 75 ? -0.918 -5.552 -14.554 1.00 94.62 75 ILE A O 1
ATOM 596 N N . TYR A 1 76 ? -2.405 -5.024 -12.982 1.00 93.06 76 TYR A N 1
ATOM 597 C CA . TYR A 1 76 ? -3.413 -5.947 -13.504 1.00 93.06 76 TYR A CA 1
ATOM 598 C C . TYR A 1 76 ? -3.935 -5.526 -14.887 1.00 93.06 76 TYR A C 1
ATOM 600 O O . TYR A 1 76 ? -4.224 -6.388 -15.718 1.00 93.06 76 TYR A O 1
ATOM 608 N N . TRP A 1 77 ? -4.017 -4.224 -15.170 1.00 95.56 77 TRP A N 1
ATOM 609 C CA . TRP A 1 77 ? -4.296 -3.733 -16.520 1.00 95.56 77 TRP A CA 1
ATOM 610 C C . TRP A 1 77 ? -3.204 -4.163 -17.507 1.00 95.56 77 TRP A C 1
ATOM 612 O O . TRP A 1 77 ? -3.520 -4.780 -18.520 1.00 95.56 77 TRP A O 1
ATOM 622 N N . ILE A 1 78 ? -1.925 -3.963 -17.169 1.00 94.62 78 ILE A N 1
ATOM 623 C CA . ILE A 1 78 ? -0.780 -4.433 -17.977 1.00 94.62 78 ILE A CA 1
ATOM 624 C C . ILE A 1 78 ? -0.884 -5.944 -18.249 1.00 94.62 78 ILE A C 1
ATOM 626 O O . ILE A 1 78 ? -0.723 -6.388 -19.388 1.00 94.62 78 ILE A O 1
ATOM 630 N N . LYS A 1 79 ? -1.259 -6.732 -17.231 1.00 95.06 79 LYS A N 1
ATOM 631 C CA . LYS A 1 79 ? -1.498 -8.175 -17.366 1.00 95.06 79 LYS A CA 1
ATOM 632 C C . LYS A 1 79 ? -2.566 -8.502 -18.410 1.00 95.06 79 LYS A C 1
ATOM 634 O O . LYS A 1 79 ? -2.386 -9.458 -19.161 1.00 95.06 79 LYS A O 1
ATOM 639 N N . LYS A 1 80 ? -3.677 -7.754 -18.462 1.00 94.56 80 LYS A N 1
ATOM 640 C CA . LYS A 1 80 ? -4.744 -7.991 -19.455 1.00 94.56 80 LYS A CA 1
ATOM 641 C C . LYS A 1 80 ? -4.252 -7.841 -20.894 1.00 94.56 80 LYS A C 1
ATOM 643 O O . LYS A 1 80 ? -4.809 -8.479 -21.777 1.00 94.56 80 LYS A O 1
ATOM 648 N N . HIS A 1 81 ? -3.205 -7.050 -21.110 1.00 96.12 81 HIS A N 1
ATOM 649 C CA . HIS A 1 81 ? -2.577 -6.863 -22.415 1.00 96.12 81 HIS A CA 1
ATOM 650 C C . HIS A 1 81 ? -1.432 -7.849 -22.698 1.00 96.12 81 HIS A C 1
ATOM 652 O O . HIS A 1 81 ? -0.812 -7.764 -23.752 1.00 96.12 81 HIS A O 1
ATOM 658 N N . GLY A 1 82 ? -1.140 -8.787 -21.790 1.00 93.00 82 GLY A N 1
ATOM 659 C CA . GLY A 1 82 ? -0.098 -9.799 -21.992 1.00 93.00 82 GLY A CA 1
ATOM 660 C C . GLY A 1 82 ? 1.334 -9.258 -21.923 1.00 93.00 82 GLY A C 1
ATOM 661 O O . GLY A 1 82 ? 2.258 -9.917 -22.390 1.00 93.00 82 GLY A O 1
ATOM 662 N N . ILE A 1 83 ? 1.530 -8.074 -21.339 1.00 93.38 83 ILE A N 1
ATOM 663 C CA . ILE A 1 83 ? 2.826 -7.389 -21.266 1.00 93.38 83 ILE A CA 1
ATOM 664 C C . ILE A 1 83 ? 3.491 -7.679 -19.907 1.00 93.38 83 ILE A C 1
ATOM 666 O O . ILE A 1 83 ? 2.810 -7.826 -18.893 1.00 93.38 83 ILE A O 1
ATOM 670 N N . LEU A 1 84 ? 4.828 -7.766 -19.879 1.00 93.31 84 LEU A N 1
ATOM 671 C CA . LEU A 1 84 ? 5.645 -7.975 -18.668 1.00 93.31 84 LEU A CA 1
ATOM 672 C C . LEU A 1 84 ? 5.145 -9.142 -17.779 1.00 93.31 84 LEU A C 1
ATOM 674 O O . LEU A 1 84 ? 4.739 -8.933 -16.629 1.00 93.31 84 LEU A O 1
ATOM 678 N N . PRO A 1 85 ? 5.180 -10.397 -18.272 1.00 93.81 85 PRO A N 1
ATOM 679 C CA . PRO A 1 85 ? 4.626 -11.548 -17.554 1.00 93.81 85 PRO A CA 1
ATOM 680 C C . PRO A 1 85 ? 5.295 -11.790 -16.192 1.00 93.81 85 PRO A C 1
ATOM 682 O O . PRO A 1 85 ? 4.606 -12.159 -15.241 1.00 93.81 85 PRO A O 1
ATOM 685 N N . GLY A 1 86 ? 6.602 -11.516 -16.068 1.00 93.62 86 GLY A N 1
ATOM 686 C CA . GLY A 1 86 ? 7.338 -11.613 -14.801 1.00 93.62 86 GLY A CA 1
ATOM 687 C C . GLY A 1 86 ? 6.822 -10.639 -13.736 1.00 93.62 86 GLY A C 1
ATOM 688 O O . GLY A 1 86 ? 6.504 -11.058 -12.624 1.00 93.62 86 GLY A O 1
ATOM 689 N N . LEU A 1 87 ? 6.635 -9.362 -14.096 1.00 94.81 87 LEU A N 1
ATOM 690 C CA . LEU A 1 87 ? 6.019 -8.355 -13.222 1.00 94.81 87 LEU A CA 1
ATOM 691 C C . LEU A 1 87 ? 4.610 -8.787 -12.804 1.00 94.81 87 LEU A C 1
ATOM 693 O O . LEU A 1 87 ? 4.268 -8.755 -11.624 1.00 94.81 87 LEU A O 1
ATOM 697 N N . CYS A 1 88 ? 3.793 -9.220 -13.764 1.00 95.81 88 CYS A N 1
ATOM 698 C CA . CYS A 1 88 ? 2.405 -9.595 -13.513 1.00 95.81 88 CYS A CA 1
ATOM 699 C C . CYS A 1 88 ? 2.280 -10.820 -12.596 1.00 95.81 88 CYS A C 1
ATOM 701 O O . CYS A 1 88 ? 1.391 -10.865 -11.739 1.00 95.81 88 CYS A O 1
ATOM 703 N N . PHE A 1 89 ? 3.158 -11.810 -12.763 1.00 95.44 89 PHE A N 1
ATOM 704 C CA . PHE A 1 89 ? 3.215 -12.992 -11.910 1.00 95.44 89 PHE A CA 1
ATOM 705 C C . PHE A 1 89 ? 3.626 -12.628 -10.481 1.00 95.44 89 PHE A C 1
ATOM 707 O O . PHE A 1 89 ? 2.892 -12.933 -9.538 1.00 95.44 89 PHE A O 1
ATOM 714 N N . SER A 1 90 ? 4.732 -11.898 -10.326 1.00 95.38 90 SER A N 1
ATOM 715 C CA . SER A 1 90 ? 5.207 -11.416 -9.027 1.00 95.38 90 SER A CA 1
ATOM 716 C C . SER A 1 90 ? 4.153 -10.567 -8.315 1.00 95.38 90 SER A C 1
ATOM 718 O O . SER A 1 90 ? 3.850 -10.805 -7.147 1.00 95.38 90 SER A O 1
ATOM 720 N N . ASN A 1 91 ? 3.501 -9.647 -9.031 1.00 94.31 91 ASN A N 1
ATOM 721 C CA . ASN A 1 91 ? 2.434 -8.807 -8.489 1.00 94.31 91 ASN A CA 1
ATOM 722 C C . ASN A 1 91 ? 1.224 -9.624 -8.012 1.00 94.31 91 ASN A C 1
ATOM 724 O O . ASN A 1 91 ? 0.642 -9.309 -6.977 1.00 94.31 91 ASN A O 1
ATOM 728 N N . LYS A 1 92 ? 0.853 -10.701 -8.723 1.00 94.75 92 LYS A N 1
ATOM 729 C CA . LYS A 1 92 ? -0.222 -11.607 -8.282 1.00 94.75 92 LYS A CA 1
ATOM 730 C C . LYS A 1 92 ? 0.117 -12.247 -6.934 1.00 94.75 92 LYS A C 1
ATOM 732 O O . LYS A 1 92 ? -0.747 -12.304 -6.062 1.00 94.75 92 LYS A O 1
ATOM 737 N N . LEU A 1 93 ? 1.351 -12.725 -6.768 1.00 96.12 93 LEU A N 1
ATOM 738 C CA . LEU A 1 93 ? 1.800 -13.351 -5.523 1.00 96.12 93 LEU A CA 1
ATOM 739 C C . LEU A 1 93 ? 1.885 -12.338 -4.379 1.00 96.12 93 LEU A C 1
ATOM 741 O O . LEU A 1 93 ? 1.400 -12.611 -3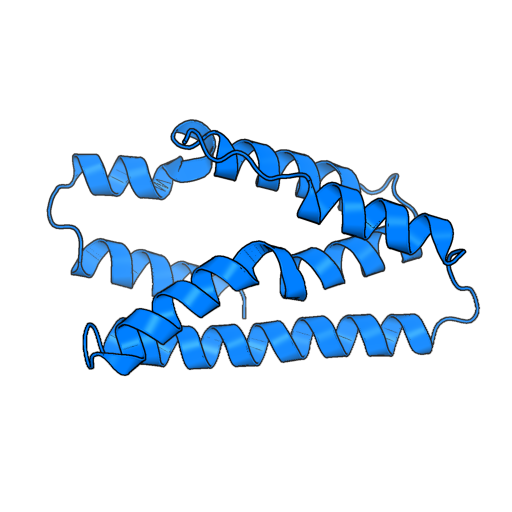.285 1.00 96.12 93 LEU A O 1
ATOM 745 N N . ILE A 1 94 ? 2.451 -11.157 -4.628 1.00 95.62 94 ILE A N 1
ATOM 746 C CA . ILE A 1 94 ? 2.551 -10.097 -3.619 1.00 95.62 94 ILE A CA 1
ATOM 747 C C . ILE A 1 94 ? 1.148 -9.663 -3.186 1.00 95.62 94 ILE A C 1
ATOM 749 O O . ILE A 1 94 ? 0.844 -9.735 -2.001 1.00 95.62 94 ILE A O 1
ATOM 753 N N 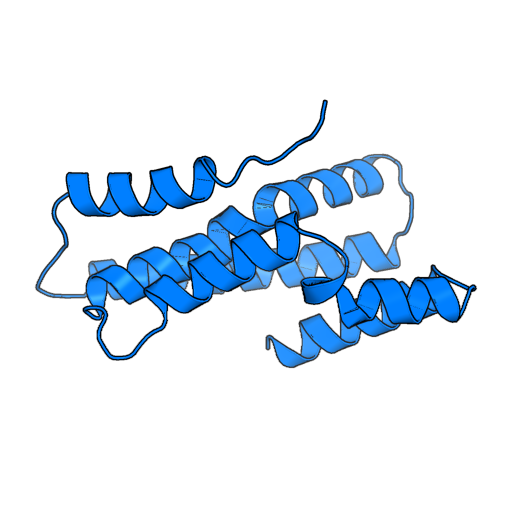. CYS A 1 95 ? 0.254 -9.342 -4.126 1.00 94.44 95 CYS A N 1
ATOM 754 C CA . CYS A 1 95 ? -1.122 -8.942 -3.823 1.00 94.44 95 CYS A CA 1
ATOM 755 C C . CYS A 1 95 ? -1.893 -10.010 -3.028 1.00 94.44 95 CYS A C 1
ATOM 757 O O . CYS A 1 95 ? -2.671 -9.666 -2.139 1.00 94.44 95 CYS A O 1
ATOM 759 N N . HIS A 1 96 ? -1.686 -11.299 -3.324 1.00 94.94 96 HIS A N 1
ATOM 760 C CA . HIS A 1 96 ? -2.284 -12.382 -2.543 1.00 94.94 96 HIS A CA 1
ATOM 761 C C . HIS A 1 96 ? -1.815 -12.358 -1.085 1.00 94.94 96 HIS A C 1
ATOM 763 O O . HIS A 1 96 ? -2.633 -12.456 -0.175 1.00 94.94 96 HIS A O 1
ATOM 769 N N . ASN A 1 97 ? -0.515 -12.183 -0.857 1.00 95.38 97 ASN A N 1
ATOM 770 C CA . ASN A 1 97 ? 0.012 -12.115 0.497 1.00 95.38 97 ASN A CA 1
ATOM 771 C C . ASN A 1 97 ? -0.408 -10.833 1.234 1.00 95.38 97 ASN A C 1
ATOM 773 O O . ASN A 1 97 ? -0.715 -10.902 2.420 1.00 95.38 97 ASN A O 1
ATOM 777 N N . GLU A 1 98 ? -0.471 -9.684 0.552 1.00 95.00 98 GLU A N 1
ATOM 778 C CA . GLU A 1 98 ? -0.972 -8.447 1.171 1.00 95.00 98 GLU A CA 1
ATOM 779 C C . GLU A 1 98 ? -2.422 -8.594 1.622 1.00 95.00 98 GLU A C 1
ATOM 781 O O . GLU A 1 98 ? -2.771 -8.204 2.734 1.00 95.00 98 GLU A O 1
ATOM 786 N N . ARG A 1 99 ? -3.250 -9.266 0.813 1.00 95.00 99 ARG A N 1
ATOM 787 C CA . ARG A 1 99 ? -4.615 -9.613 1.207 1.00 95.00 99 ARG A CA 1
ATOM 788 C C . ARG A 1 99 ? -4.640 -10.447 2.491 1.00 95.00 99 ARG A C 1
ATOM 790 O O . ARG A 1 99 ? -5.439 -10.142 3.372 1.00 95.00 99 ARG A O 1
ATOM 797 N N . LEU A 1 100 ? -3.779 -11.460 2.620 1.00 96.81 100 LEU A N 1
ATOM 798 C CA . LEU A 1 100 ? -3.700 -12.278 3.837 1.00 96.81 100 LEU A CA 1
ATOM 799 C C . LEU A 1 100 ? -3.294 -11.446 5.062 1.00 96.81 100 LEU A C 1
ATOM 801 O O . LEU A 1 100 ? -3.849 -11.644 6.140 1.00 96.81 100 LEU A O 1
ATOM 805 N N . HIS A 1 101 ? -2.370 -10.494 4.911 1.00 96.38 101 HIS A N 1
ATOM 806 C CA . HIS A 1 101 ? -2.000 -9.587 6.000 1.00 96.38 101 HIS A CA 1
ATOM 807 C C . HIS A 1 101 ? -3.174 -8.691 6.420 1.00 96.38 101 HIS A C 1
ATOM 809 O O . HIS A 1 101 ? -3.438 -8.541 7.615 1.00 96.38 101 HIS A O 1
ATOM 815 N N . THR A 1 102 ? -3.907 -8.121 5.457 1.00 96.94 102 THR A N 1
ATOM 816 C CA . THR A 1 102 ? -5.109 -7.324 5.737 1.00 96.94 102 THR A CA 1
ATOM 817 C C . THR A 1 102 ? -6.176 -8.158 6.443 1.00 96.94 102 THR A C 1
ATOM 819 O O . THR A 1 102 ? -6.688 -7.739 7.480 1.00 96.94 102 THR A O 1
ATOM 822 N N . GLU A 1 103 ? -6.488 -9.351 5.928 1.00 97.50 103 GLU A N 1
ATOM 823 C CA . GLU A 1 103 ? -7.467 -10.264 6.529 1.00 97.50 103 GLU A CA 1
ATOM 824 C C . GLU A 1 103 ? -7.063 -10.663 7.952 1.00 97.50 103 GLU A C 1
ATOM 826 O O . GLU A 1 103 ? -7.904 -10.658 8.851 1.00 97.50 103 GLU A O 1
ATOM 831 N N . PHE A 1 104 ? -5.774 -10.928 8.183 1.00 97.38 104 PHE A N 1
ATOM 832 C CA . PHE A 1 104 ? -5.245 -11.222 9.510 1.00 97.38 104 PHE A CA 1
ATOM 833 C C . PHE A 1 104 ? -5.475 -10.070 10.493 1.00 97.38 104 PHE A C 1
ATOM 835 O O . PHE A 1 104 ? -5.948 -10.302 11.603 1.00 97.38 104 PHE A O 1
ATOM 842 N N . MET A 1 105 ? -5.194 -8.826 10.098 1.00 96.94 105 MET A N 1
ATOM 843 C CA . MET A 1 105 ? -5.404 -7.670 10.975 1.00 96.94 105 MET A CA 1
ATOM 844 C C . MET A 1 105 ? -6.882 -7.404 11.252 1.00 96.94 105 MET A C 1
ATOM 846 O O . MET A 1 105 ? -7.241 -7.128 12.395 1.00 96.94 105 MET A O 1
ATOM 850 N N . CYS A 1 106 ? -7.749 -7.551 10.248 1.00 96.62 106 CYS A N 1
ATOM 851 C CA . CYS A 1 106 ? -9.197 -7.464 10.436 1.00 96.62 106 CYS A CA 1
ATOM 852 C C . CYS A 1 106 ? -9.705 -8.553 11.393 1.00 96.62 106 CYS A C 1
ATOM 854 O O . CYS A 1 106 ? -10.501 -8.276 12.291 1.00 96.62 106 CYS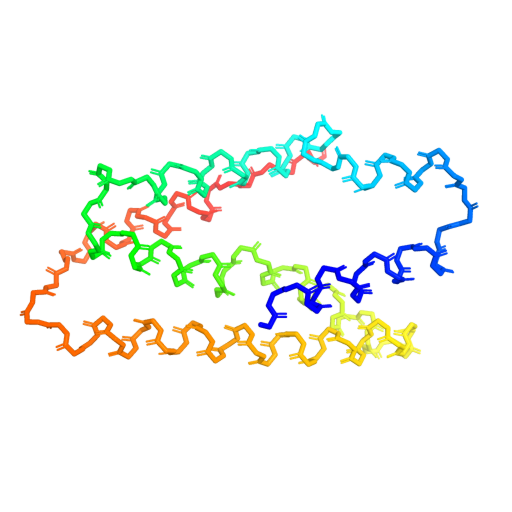 A O 1
ATOM 856 N N . LEU A 1 107 ? -9.222 -9.791 11.243 1.00 97.62 107 LEU A N 1
ATOM 857 C CA . LEU A 1 107 ? -9.566 -10.893 12.138 1.00 97.62 107 LEU A CA 1
ATOM 858 C C . 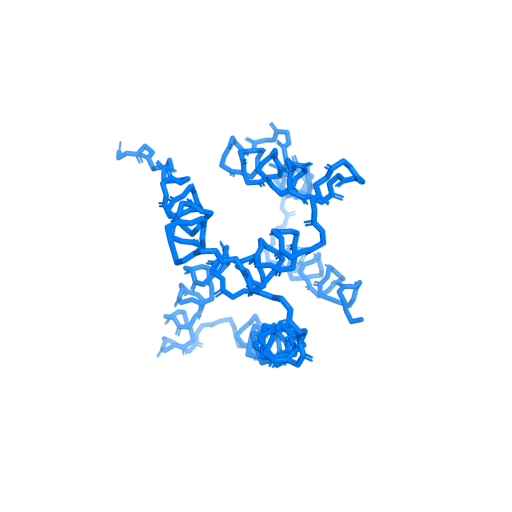LEU A 1 107 ? -9.073 -10.629 13.564 1.00 97.62 107 LEU A C 1
ATOM 860 O O . LEU A 1 107 ? -9.837 -10.818 14.509 1.00 97.62 107 LEU A O 1
ATOM 864 N N . LEU A 1 108 ? -7.828 -10.175 13.719 1.00 96.94 108 LEU A N 1
ATOM 865 C CA . LEU A 1 108 ? -7.254 -9.820 15.012 1.00 96.94 108 LEU A CA 1
ATOM 866 C C . LEU A 1 108 ? -8.084 -8.727 15.688 1.00 96.94 108 LEU A C 1
ATOM 868 O O . LEU A 1 108 ? -8.469 -8.897 16.840 1.00 96.94 108 LEU A O 1
ATOM 872 N N . TYR A 1 109 ? -8.428 -7.663 14.959 1.00 96.62 109 TYR A N 1
ATOM 873 C CA . TYR A 1 109 ? -9.278 -6.577 15.447 1.00 96.62 109 TYR A CA 1
ATOM 874 C C . TYR A 1 109 ? -10.634 -7.096 15.946 1.00 96.62 109 TYR A C 1
ATOM 876 O O . TYR A 1 109 ? -11.064 -6.759 17.047 1.00 96.62 109 TYR A O 1
ATOM 884 N N . ASN A 1 110 ? -11.267 -8.000 15.194 1.00 95.62 110 ASN A N 1
ATOM 885 C CA . ASN A 1 110 ? -12.547 -8.609 15.568 1.00 95.62 110 ASN A CA 1
ATOM 886 C C . ASN A 1 110 ? -12.475 -9.517 16.808 1.00 95.62 110 ASN A C 1
ATOM 888 O O . ASN A 1 110 ? -13.511 -9.824 17.395 1.00 95.62 110 ASN A O 1
ATOM 892 N N . LYS A 1 111 ? -11.284 -9.980 17.206 1.00 96.31 111 LYS A N 1
ATOM 893 C CA . LYS A 1 111 ? -11.082 -10.793 18.417 1.00 96.31 111 LYS A CA 1
ATOM 894 C C . LYS A 1 111 ? -10.772 -9.960 19.662 1.00 96.31 111 LYS A C 1
ATOM 896 O O . LYS A 1 111 ? -10.741 -10.518 20.760 1.00 96.31 111 LYS A O 1
ATOM 901 N N . LEU A 1 112 ? -10.545 -8.655 19.523 1.00 95.12 112 LEU A N 1
ATOM 902 C CA . LEU A 1 112 ? -10.296 -7.768 20.657 1.00 95.12 112 LEU A CA 1
ATOM 903 C C . LEU A 1 112 ? -11.604 -7.443 21.385 1.00 95.12 112 LEU A C 1
ATOM 905 O O . LEU A 1 112 ? -12.666 -7.329 20.780 1.00 95.12 112 LEU A O 1
ATOM 909 N N . LYS A 1 113 ? -11.518 -7.291 22.712 1.00 93.50 113 LYS A N 1
ATOM 910 C CA . LYS A 1 113 ? -12.683 -6.980 23.559 1.00 93.50 113 LYS A CA 1
ATOM 911 C C . LYS A 1 113 ? -13.214 -5.564 23.337 1.00 93.50 113 LYS A C 1
ATOM 913 O O . LYS A 1 113 ? -14.404 -5.327 23.506 1.00 93.50 113 LYS A O 1
ATOM 918 N N . SER A 1 114 ? -12.327 -4.629 23.015 1.00 93.50 114 SER A N 1
ATOM 919 C CA . SER A 1 114 ? -12.651 -3.235 22.732 1.00 93.50 114 SER A CA 1
ATOM 920 C C . SER A 1 114 ? -12.538 -2.954 21.239 1.00 93.50 114 SER A C 1
ATOM 922 O O . SER A 1 114 ? -11.705 -3.535 20.543 1.00 93.50 114 SER A O 1
ATOM 924 N N . GLN A 1 115 ? -13.373 -2.036 20.761 1.00 94.88 115 GLN A N 1
ATOM 925 C CA . GLN A 1 115 ? -13.370 -1.557 19.385 1.00 94.88 115 GLN A CA 1
ATOM 926 C C . GLN A 1 115 ? -13.355 -0.030 19.373 1.00 94.88 115 GLN A C 1
ATOM 928 O O . GLN A 1 115 ? -13.824 0.614 20.311 1.00 94.88 115 GLN A O 1
ATOM 933 N N . LEU A 1 116 ? -12.792 0.540 18.313 1.00 96.50 116 LEU A N 1
ATOM 934 C CA . LEU A 1 116 ? -12.896 1.965 18.026 1.00 96.50 116 LEU A CA 1
ATOM 935 C C . LEU A 1 116 ? -14.326 2.328 17.647 1.00 96.50 116 LEU A C 1
ATOM 937 O O . LEU A 1 116 ? -15.059 1.514 17.077 1.00 96.50 116 LEU A O 1
ATOM 941 N N . ALA A 1 117 ? -14.692 3.580 17.906 1.00 96.94 117 ALA A N 1
ATOM 942 C CA . ALA A 1 117 ? -15.932 4.111 17.380 1.00 96.94 117 ALA A CA 1
ATOM 943 C C . ALA A 1 117 ? -15.878 4.110 15.838 1.00 96.94 117 ALA A C 1
ATOM 945 O O . ALA A 1 117 ? -14.822 4.381 15.255 1.00 96.94 117 ALA A O 1
ATOM 946 N N . PRO A 1 118 ? -17.001 3.850 15.143 1.00 96.00 118 PRO A N 1
ATOM 947 C CA . PRO A 1 118 ? -17.026 3.857 13.682 1.00 96.00 118 PRO A CA 1
ATOM 948 C C . PRO A 1 118 ? -16.502 5.163 13.067 1.00 96.00 118 PRO A C 1
ATOM 950 O O . PRO A 1 118 ? -15.845 5.129 12.029 1.00 96.00 118 PRO A O 1
ATOM 953 N N . CYS A 1 119 ? -16.735 6.307 13.721 1.00 97.19 119 CYS A N 1
ATOM 954 C CA . CYS A 1 119 ? -16.222 7.605 13.281 1.00 97.19 119 CYS A CA 1
ATOM 955 C C . CYS A 1 119 ? -14.687 7.674 13.270 1.00 97.19 119 CYS A C 1
ATOM 957 O O . CYS A 1 119 ? -14.123 8.243 12.336 1.00 97.19 119 CYS A O 1
ATOM 959 N N . ASP A 1 120 ? -14.006 7.055 14.237 1.00 96.06 120 ASP A N 1
ATOM 960 C CA . ASP A 1 120 ? -12.541 7.026 14.294 1.00 96.06 120 ASP A CA 1
ATOM 96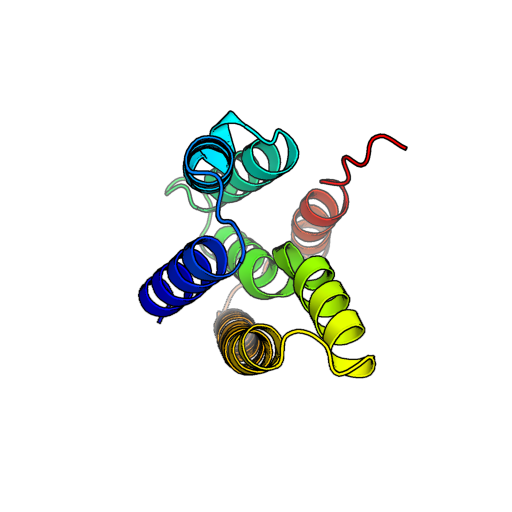1 C C . ASP A 1 120 ? -11.968 6.189 13.148 1.00 96.06 120 ASP A C 1
ATOM 963 O O . ASP A 1 120 ? -11.019 6.600 12.481 1.00 96.06 120 ASP A O 1
ATOM 967 N N . ILE A 1 121 ? -12.583 5.035 12.869 1.00 96.06 121 ILE A N 1
ATOM 968 C CA . ILE A 1 121 ? -12.195 4.168 11.748 1.00 96.06 121 ILE A CA 1
ATOM 969 C C . ILE A 1 121 ? -12.371 4.922 10.428 1.00 96.06 121 ILE A C 1
ATOM 971 O O . ILE A 1 121 ? -11.450 4.975 9.614 1.00 96.06 121 ILE A O 1
ATOM 975 N N . VAL A 1 122 ? -13.539 5.539 10.226 1.00 96.31 122 VAL A N 1
ATOM 976 C CA . VAL A 1 122 ? -13.829 6.328 9.022 1.00 96.31 122 VAL A CA 1
ATOM 977 C C . VAL A 1 122 ? -12.844 7.485 8.879 1.00 96.31 122 VAL A C 1
ATOM 979 O O . VAL A 1 122 ? -12.375 7.730 7.770 1.00 96.31 122 VAL A O 1
ATOM 982 N N . SER A 1 123 ? -12.483 8.156 9.973 1.00 95.44 123 SER A N 1
ATOM 983 C CA . SER A 1 123 ? -11.482 9.226 9.968 1.00 95.44 123 SER A CA 1
ATOM 984 C C . SER A 1 123 ? -10.124 8.721 9.469 1.00 95.44 123 SER A C 1
ATOM 986 O O . SER A 1 123 ? -9.593 9.257 8.494 1.00 95.44 123 SER A O 1
ATOM 988 N N . ILE A 1 124 ? -9.617 7.617 10.037 1.00 94.50 124 ILE A N 1
ATOM 989 C CA . ILE A 1 124 ? -8.349 6.993 9.617 1.00 94.50 124 ILE A CA 1
ATOM 990 C C . ILE A 1 124 ? -8.390 6.638 8.126 1.00 94.50 124 ILE A C 1
ATOM 992 O O . ILE A 1 124 ? -7.476 6.989 7.381 1.00 94.50 124 ILE A O 1
ATOM 996 N N . LEU A 1 125 ? -9.454 5.972 7.668 1.00 93.75 125 LEU A N 1
ATOM 997 C CA . LEU A 1 125 ? -9.587 5.554 6.270 1.00 93.75 125 LEU A CA 1
ATOM 998 C C . LEU A 1 125 ? -9.718 6.748 5.316 1.00 93.75 125 LEU A C 1
ATOM 1000 O O . LEU A 1 125 ? -9.157 6.732 4.221 1.00 93.75 125 LEU A O 1
ATOM 1004 N N . THR A 1 126 ? -10.418 7.801 5.730 1.00 92.62 126 THR A N 1
ATOM 1005 C CA . THR A 1 126 ? -10.590 9.014 4.923 1.00 92.62 126 THR A CA 1
ATOM 1006 C C . THR A 1 126 ? -9.268 9.753 4.761 1.00 92.62 126 THR A C 1
ATOM 1008 O O . THR A 1 126 ? -8.950 10.162 3.646 1.00 92.62 126 THR A O 1
ATOM 1011 N N . GLU A 1 127 ? -8.446 9.860 5.813 1.00 91.38 127 GLU A N 1
ATOM 1012 C CA . GLU A 1 127 ? -7.109 10.463 5.706 1.00 91.38 127 GLU A CA 1
ATOM 1013 C C . GLU A 1 127 ? -6.258 9.779 4.622 1.00 91.38 127 GLU A C 1
ATOM 1015 O O . GLU A 1 127 ? -5.565 10.453 3.860 1.00 91.38 127 GLU A O 1
ATOM 1020 N N . ILE A 1 128 ? -6.345 8.451 4.516 1.00 87.06 128 ILE A N 1
ATOM 1021 C CA . ILE A 1 128 ? -5.617 7.661 3.512 1.00 87.06 128 ILE A CA 1
ATOM 1022 C C . ILE A 1 128 ? -6.119 7.964 2.110 1.00 87.06 128 ILE A C 1
ATOM 1024 O O . ILE A 1 128 ? -5.334 8.200 1.191 1.00 87.06 128 ILE A O 1
ATOM 1028 N N . LEU A 1 129 ? -7.438 7.947 1.932 1.00 85.25 129 LEU A N 1
ATOM 1029 C CA . LEU A 1 129 ? -8.062 8.186 0.635 1.00 85.25 129 LEU A CA 1
ATOM 1030 C C . LEU A 1 129 ? -7.838 9.624 0.153 1.00 85.25 129 LEU A C 1
ATOM 1032 O O . LEU A 1 129 ? -7.747 9.850 -1.055 1.00 85.25 129 LEU A O 1
ATOM 1036 N N . CYS A 1 130 ? -7.703 10.570 1.083 1.00 82.50 130 CYS A N 1
ATOM 1037 C CA . CYS A 1 130 ? -7.396 11.972 0.824 1.00 82.50 130 CYS A CA 1
ATOM 1038 C C . CYS A 1 130 ? -5.911 12.243 0.547 1.00 82.50 130 CYS A C 1
ATOM 1040 O O . CYS A 1 130 ? -5.583 13.348 0.128 1.00 82.50 130 CYS A O 1
ATOM 1042 N N . GLN A 1 131 ? -5.015 11.250 0.637 1.00 71.69 131 GLN A N 1
ATOM 1043 C CA . GLN A 1 131 ? -3.616 11.369 0.180 1.00 71.69 131 GLN A CA 1
ATOM 1044 C C . GLN A 1 131 ? -3.480 11.483 -1.358 1.00 71.69 131 GLN A C 1
ATOM 1046 O O . GLN A 1 131 ? -2.431 11.197 -1.937 1.00 71.69 131 GLN A O 1
ATOM 1051 N N . ARG A 1 132 ? -4.552 11.889 -2.050 1.00 58.66 132 ARG A N 1
ATOM 1052 C CA . ARG A 1 132 ? -4.588 12.187 -3.480 1.00 58.66 132 ARG A CA 1
ATOM 1053 C C . ARG A 1 132 ? -3.774 13.448 -3.755 1.00 58.66 132 ARG A C 1
ATOM 1055 O O . ARG A 1 132 ? -4.290 14.554 -3.689 1.00 58.66 132 ARG A O 1
ATOM 1062 N N . GLN A 1 133 ? -2.524 13.264 -4.149 1.00 50.91 133 GLN A N 1
ATOM 1063 C CA . GLN A 1 133 ? -1.828 14.230 -4.988 1.00 50.91 133 GLN A CA 1
ATOM 1064 C C . GLN A 1 133 ? -1.663 13.601 -6.367 1.00 50.91 133 GLN A C 1
ATOM 1066 O O . GLN A 1 133 ? -0.807 12.747 -6.577 1.00 50.91 133 GLN A O 1
ATOM 1071 N N . TRP A 1 134 ? -2.544 13.982 -7.285 1.00 39.84 134 TRP A N 1
ATOM 1072 C CA . TRP A 1 134 ? -2.201 14.011 -8.700 1.00 39.84 134 TRP A CA 1
ATOM 1073 C C . TRP A 1 134 ? -2.061 15.492 -9.048 1.00 39.84 134 TRP A C 1
ATOM 1075 O O . TRP A 1 134 ? -3.029 16.223 -8.823 1.00 39.84 134 TRP A O 1
ATOM 1085 N N . PRO A 1 135 ? -0.912 15.962 -9.558 1.00 34.28 135 PRO A N 1
ATOM 1086 C CA . PRO A 1 135 ? -0.988 17.042 -10.522 1.00 34.28 135 PRO A CA 1
ATOM 1087 C C . PRO A 1 135 ? -1.775 16.469 -11.709 1.00 34.28 135 PRO A C 1
ATOM 1089 O O . PRO A 1 135 ? -1.435 15.400 -12.222 1.00 34.28 135 PRO A O 1
ATOM 1092 N N . VAL A 1 136 ? -2.904 17.097 -12.031 1.00 35.16 136 VAL A N 1
ATOM 1093 C CA . VAL A 1 136 ? -3.488 16.962 -13.370 1.00 35.16 136 VAL A CA 1
ATOM 1094 C C . VAL A 1 136 ? -2.535 17.642 -14.341 1.00 35.16 136 VAL A C 1
ATOM 1096 O O . VAL A 1 136 ? -2.016 18.716 -13.955 1.00 35.16 136 VAL A O 1
#

Organism: Armillaria ostoyae (NCBI:txid47428)

Secondary structure (DSSP, 8-state):
-HHHHHHHHHHHHHHH---HHHHHHHHTHHHH-HHHHHHHHHHHHHSSTTS-HHHHHHHHHHHHHTTTHHHHHHHHHHHHTT--HHHHHHHHHHHHHHHHHHHHHHHHHHHSS----HHHHHHHHHHHHT------

pLDDT: mean 91.05, std 10.13, range [34.28, 97.62]

Foldseek 3Di:
DVVVLVVLVLVVLVVPPVDPVVSVLVVVVCVNPVLNVLVVVLLVVLCDPPHDPQSNLLLVLCVLPPLCVVVLVVLVVCVVVVHPVSSNVSSVVSNVVSVVSSVVSVVVQVPDPDHDDPVSSVVSNVVSVVSDDDPD

InterPro domains:
  IPR000358 Ribonucleotide reductase small subunit family [PF00268] (1-115)
  IPR000358 Ribonucleotide reductase small subunit family [PTHR23409] (1-117)
  IPR009078 Ferritin-like superfamily [SSF47240] (1-120)
  IPR012348 Ribonucleotide reductase-like [G3DSA:1.10.620.20] (1-134)

Sequence (136 aa):
MKNIYSKVYSSLIETVISDPLEHDRLLHSIAEFPSVATKAKWALKWIKSSVPFLQCLVALAAIEGIFFSRSFTAIYWIKKHGILPGLCFSNKLICHNERLHTEFMCLLYNKLKSQLAPCDIVSILTEILCQRQWPV